Protein 5VJJ (pdb70)

Nearest PDB structures (foldseek):
  5vjj-assembly2_B  TM=9.667E-01  e=1.499E-14  Melampsora lini
  4nyr-assembly1_A  TM=7.322E-01  e=7.401E+00  Diploptera punctata
  8pxc-assembly1_A  TM=2.723E-01  e=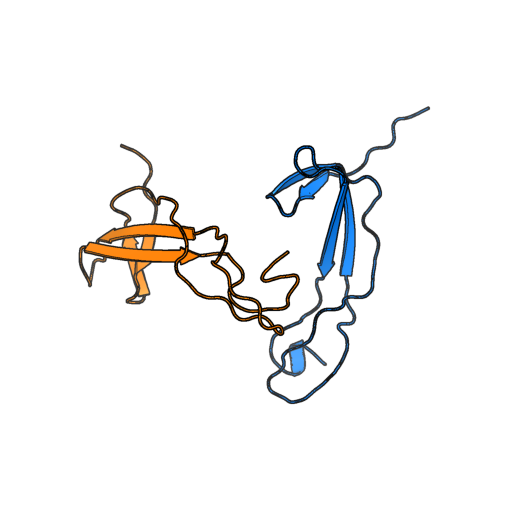1.948E+00  Streptococcus oralis
  5jpn-assembly1_B  TM=2.825E-01  e=3.909E+00  Homo sapiens
  5vjj-assembly2_B  TM=1.014E+00  e=2.092E-15  Melampsora lini

Solvent-accessible surface area: 11607 Å² total; per-residue (Å²): 193,126,155,151,155,72,39,102,27,96,3,99,40,169,118,109,0,62,13,75,79,88,53,71,57,47,223,16,227,40,113,24,88,19,112,66,137,96,156,25,124,8,131,15,102,6,72,40,41,69,5,140,2,106,91,46,20,105,87,40,42,75,43,40,99,21,68,51,134,32,72,41,132,100,12,42,139,212,137,147,74,35,105,27,104,3,103,39,181,151,124,0,66,11,72,80,72,56,85,60,42,226,11,238,36,107,17,86,23,107,61,139,98,164,22,124,9,112,10,88,8,79,51,35,67,1,150,2,99,106,46,19,95,95,44,35,71,46,37,97,19,60,60,128,29,71,41,131,99,5,52,130

Radius of gyration: 20.46 Å; Cα contacts (8 Å, |Δi|>4): 303; chains: 2; bounding box: 51×44×58 Å

Structure (mmCIF, N/CA/C/O backbone):
data_5VJJ
#
_entry.id   5VJJ
#
_cell.length_a   88.937
_cell.length_b   88.937
_cell.length_c   45.782
_cell.angle_alpha   90.00
_cell.angle_beta   90.00
_cell.angle_gamma   90.00
#
_symmetry.space_group_name_H-M   'P 43 21 2'
#
loop_
_entity.id
_entity.type
_entity.pdbx_description
1 polymer 'Avirulence protein AvrP123'
2 non-polymer 'ZINC ION'
#
loop_
_atom_site.group_PDB
_atom_site.id
_atom_site.type_symbol
_atom_site.label_atom_id
_atom_site.label_alt_id
_atom_site.label_comp_id
_atom_site.label_asym_id
_atom_site.label_entity_id
_atom_site.label_seq_id
_atom_site.pdbx_PDB_ins_code
_atom_site.Cartn_x
_atom_site.Cartn_y
_atom_site.Cartn_z
_atom_site.occupancy
_atom_site.B_iso_or_equiv
_atom_site.auth_seq_id
_atom_site.auth_comp_id
_atom_site.auth_asym_id
_atom_site.auth_atom_id
_atom_site.pdbx_PDB_model_num
ATOM 1 N N . ASN A 1 6 ? -23.394 30.805 -8.039 1.00 39.34 26 ASN A N 1
ATOM 2 C CA . ASN A 1 6 ? -22.709 29.614 -7.550 1.00 40.55 26 ASN A CA 1
ATOM 3 C C . ASN A 1 6 ? -22.718 29.555 -6.026 1.00 29.02 26 ASN A C 1
ATOM 4 O O . ASN A 1 6 ? -22.695 30.591 -5.363 1.00 41.89 26 ASN A O 1
ATOM 14 N N . PRO A 1 7 ? -22.731 28.349 -5.467 1.00 35.88 27 PRO A N 1
ATOM 15 C CA . PRO A 1 7 ? -22.641 28.216 -4.012 1.00 27.39 27 PRO A CA 1
ATOM 16 C C . PRO A 1 7 ? -21.221 28.452 -3.529 1.00 41.59 27 PRO A C 1
ATOM 17 O O . PRO A 1 7 ? -20.246 28.171 -4.230 1.00 32.81 27 PRO A O 1
ATOM 28 N N . ASN A 1 8 ? -21.112 28.991 -2.317 1.00 27.69 28 ASN A N 1
ATOM 29 C CA . ASN A 1 8 ? -19.798 29.200 -1.725 1.00 27.84 28 ASN A CA 1
ATOM 30 C C . ASN A 1 8 ? -19.125 27.860 -1.445 1.00 26.50 28 ASN A C 1
ATOM 31 O O . ASN A 1 8 ? -19.785 26.849 -1.197 1.00 25.45 28 ASN A O 1
ATOM 42 N N . GLN A 1 9 ? -17.796 27.858 -1.493 1.00 26.68 29 GLN A N 1
ATOM 43 C CA . GLN A 1 9 ? -16.992 26.678 -1.177 1.00 25.60 29 GLN A CA 1
ATOM 44 C C . GLN A 1 9 ? -16.251 26.936 0.129 1.00 32.38 29 GLN A C 1
ATOM 45 O O . GLN A 1 9 ? -15.308 27.732 0.165 1.00 26.59 29 GLN A O 1
ATOM 59 N N . GLU A 1 10 ? -16.672 26.265 1.197 1.00 25.15 30 GLU A N 1
ATOM 60 C CA . GLU A 1 10 ? -16.023 26.444 2.488 1.00 30.42 30 GLU A CA 1
ATOM 61 C C . GLU A 1 10 ? -14.651 25.783 2.504 1.00 28.79 30 GLU A C 1
ATOM 62 O O . GLU A 1 10 ? -14.478 24.651 2.041 1.00 27.66 30 GLU A O 1
ATOM 74 N N . LEU A 1 11 ? -13.673 26.500 3.049 1.00 37.59 31 LEU A N 1
ATOM 75 C CA . LEU A 1 11 ? -12.348 25.958 3.311 1.00 33.35 31 LEU A CA 1
ATOM 76 C C . LEU A 1 11 ? -12.059 26.060 4.799 1.00 24.44 31 LEU A C 1
ATOM 77 O O . LEU A 1 11 ? -12.446 27.032 5.456 1.00 52.48 31 LEU A O 1
ATOM 93 N N . GLY A 1 12 ? -11.397 25.039 5.327 1.00 23.55 32 GLY A N 1
ATOM 94 C CA . GLY A 1 12 ? -11.065 24.997 6.729 1.00 23.11 32 GLY A CA 1
ATOM 95 C C . GLY A 1 12 ? -10.067 26.074 7.104 1.00 24.45 32 GLY A C 1
ATOM 96 O O . GLY A 1 12 ? -9.569 26.840 6.280 1.00 25.71 32 GLY A O 1
ATOM 100 N N . VAL A 1 13 ? -9.788 26.136 8.399 1.00 30.94 33 VAL A N 1
ATOM 101 C CA . VAL A 1 13 ? -8.792 27.043 8.940 1.00 29.75 33 VAL A CA 1
ATOM 102 C C . VAL A 1 13 ? -7.765 26.208 9.690 1.00 30.51 33 VAL A C 1
ATOM 103 O O . VAL A 1 13 ? -8.008 25.055 10.051 1.00 32.09 33 VAL A O 1
ATOM 116 N N . VAL A 1 14 ? -6.595 26.803 9.915 1.00 29.60 34 VAL A N 1
ATOM 117 C CA . VAL A 1 14 ? -5.490 26.104 10.556 1.00 30.36 34 VAL A CA 1
ATOM 118 C C . VAL A 1 14 ? -4.676 27.118 11.343 1.00 29.92 34 VAL A C 1
ATOM 119 O O . VAL A 1 14 ? -4.690 28.318 11.057 1.00 31.74 34 VAL A O 1
ATOM 132 N N . GLN A 1 15 ? -3.967 26.628 12.352 1.00 31.22 35 GLN A N 1
ATOM 133 C CA . GLN A 1 15 ? -3.028 27.459 13.093 1.00 31.23 35 GLN A CA 1
ATOM 134 C C . GLN A 1 15 ? -1.703 27.514 12.339 1.00 30.23 35 GLN A C 1
ATOM 135 O O . GLN A 1 15 ? -1.092 26.475 12.068 1.00 30.72 35 GLN A O 1
ATOM 149 N N . CYS A 1 16 ? -1.275 28.721 11.982 1.00 37.78 36 CYS A N 1
ATOM 150 C CA . CYS A 1 16 ? 0.017 28.902 11.342 1.00 34.19 36 CYS A CA 1
ATOM 151 C C . CYS A 1 16 ? 1.137 28.650 12.350 1.00 39.38 36 CYS A C 1
ATOM 152 O O . CYS A 1 16 ? 0.920 28.612 13.564 1.00 39.39 36 CYS A O 1
ATOM 159 N N . LEU A 1 17 ? 2.353 28.464 11.831 1.00 31.34 37 LEU A N 1
ATOM 160 C CA . LEU A 1 17 ? 3.493 28.247 12.715 1.00 30.77 37 LEU A CA 1
ATOM 161 C C . LEU A 1 17 ? 3.725 29.436 13.636 1.00 31.49 37 LEU A C 1
ATOM 162 O O . LEU A 1 17 ? 4.290 29.274 14.724 1.00 48.75 37 LEU A O 1
ATOM 178 N N . CYS A 1 18 ? 3.309 30.633 13.225 1.00 30.25 38 CYS A N 1
ATOM 179 C CA . CYS A 1 18 ? 3.350 31.791 14.111 1.00 33.44 38 CYS A CA 1
ATOM 180 C C . CYS A 1 18 ? 2.223 31.778 15.137 1.00 42.72 38 CYS A C 1
ATOM 181 O O . CYS A 1 18 ? 2.158 32.689 15.968 1.00 36.86 38 CYS A O 1
ATOM 188 N N . ARG A 1 19 ? 1.343 30.776 15.083 1.00 36.38 39 ARG A N 1
ATOM 189 C CA . ARG A 1 19 ? 0.253 30.477 16.004 1.00 36.04 39 ARG A CA 1
ATOM 190 C C . ARG A 1 19 ? -1.030 31.244 15.666 1.00 44.14 39 ARG A C 1
ATOM 191 O O . ARG A 1 19 ? -2.061 30.982 16.286 1.00 38.29 39 ARG A O 1
ATOM 212 N N . ARG A 1 20 ? -1.016 32.162 14.703 1.00 33.09 40 ARG A N 1
ATOM 213 C CA . ARG A 1 20 ? -2.253 32.801 14.273 1.00 40.65 40 ARG A CA 1
ATOM 214 C C . ARG A 1 20 ? -3.118 31.811 13.496 1.00 57.59 40 ARG A C 1
ATOM 215 O O . ARG A 1 20 ? -2.635 30.808 12.962 1.00 49.06 40 ARG A O 1
ATOM 236 N N . ILE A 1 21 ? -4.413 32.107 13.434 1.00 36.30 41 ILE A N 1
ATOM 237 C CA . ILE A 1 21 ? -5.345 31.282 12.672 1.00 26.78 41 ILE A CA 1
ATOM 238 C C . ILE A 1 21 ? -5.324 31.736 11.218 1.00 20.46 41 ILE A C 1
ATOM 239 O O . ILE A 1 21 ? -5.468 32.928 10.920 1.00 22.31 41 ILE A O 1
ATOM 255 N N . ALA A 1 22 ? -5.125 30.787 10.311 1.00 40.45 42 ALA A N 1
ATOM 256 C CA . ALA A 1 22 ? -5.002 31.080 8.894 1.00 35.39 42 ALA A CA 1
ATOM 257 C C . ALA A 1 22 ? -6.011 30.266 8.098 1.00 20.55 42 ALA A C 1
ATOM 258 O O . ALA A 1 22 ? -6.363 29.147 8.489 1.00 25.40 42 ALA A O 1
ATOM 265 N N . PRO A 1 23 ? -6.493 30.805 6.977 1.00 16.27 43 PRO A N 1
ATOM 266 C CA . PRO A 1 23 ? -7.400 30.039 6.116 1.00 15.74 43 PRO A CA 1
ATOM 267 C C . PRO A 1 23 ? -6.624 29.111 5.193 1.00 35.54 43 PRO A C 1
ATOM 268 O O . PRO A 1 23 ? -5.707 29.540 4.486 1.00 15.61 43 PRO A O 1
ATOM 279 N N . LEU A 1 24 ? -6.993 27.835 5.205 1.00 55.41 44 LEU A N 1
ATOM 280 C CA . LEU A 1 24 ? -6.484 26.911 4.203 1.00 32.29 44 LEU A CA 1
ATOM 281 C C . LEU A 1 24 ? -6.933 27.364 2.824 1.00 30.78 44 LEU A C 1
ATOM 282 O O . LEU A 1 24 ? -8.059 27.835 2.649 1.00 29.57 44 LEU A O 1
ATOM 298 N N . THR A 1 25 ? -6.042 27.229 1.840 1.00 32.32 45 THR A N 1
ATOM 299 C CA . THR A 1 25 ? -6.393 27.517 0.457 1.00 27.70 45 THR A CA 1
ATOM 300 C C . THR A 1 25 ? -6.753 26.267 -0.335 1.00 22.63 45 THR A C 1
ATOM 301 O O . THR A 1 25 ? -7.368 26.386 -1.403 1.00 20.31 45 THR A O 1
ATOM 312 N N . GLN A 1 26 ? -6.388 25.089 0.161 1.00 16.43 46 GLN A N 1
ATOM 313 C CA . GLN A 1 26 ? -6.916 23.823 -0.327 1.00 22.69 46 GLN A CA 1
ATOM 314 C C . GLN A 1 26 ? -6.986 22.866 0.852 1.00 21.16 46 GLN A C 1
ATOM 315 O O . GLN A 1 26 ? -6.345 23.102 1.882 1.00 24.16 46 GLN A O 1
ATOM 329 N N . PRO A 1 27 ? -7.770 21.796 0.751 1.00 24.45 47 PRO A N 1
ATOM 330 C CA . PRO A 1 27 ? -7.837 20.829 1.852 1.00 26.91 47 PRO A CA 1
ATOM 331 C C . PRO A 1 27 ? -6.470 20.222 2.114 1.00 44.14 47 PRO A C 1
ATOM 332 O O . PRO A 1 27 ? -5.609 20.212 1.223 1.00 25.69 47 PRO A O 1
ATOM 343 N N . PRO A 1 28 ? -6.222 19.713 3.318 1.00 40.94 48 PRO A N 1
ATOM 344 C CA . PRO A 1 28 ? -4.954 19.016 3.561 1.00 29.90 48 PRO A CA 1
ATOM 345 C C . PRO A 1 28 ? -4.816 17.809 2.646 1.00 18.98 48 PRO A C 1
ATOM 346 O O . PRO A 1 28 ? -5.787 17.102 2.374 1.00 27.01 48 PRO A O 1
ATOM 357 N N . PHE A 1 29 ? -3.596 17.579 2.165 1.00 25.83 49 PHE A N 1
ATOM 358 C CA . PHE A 1 29 ? -3.308 16.457 1.285 1.00 17.74 49 PHE A CA 1
ATOM 359 C C . PHE A 1 29 ? -2.108 15.669 1.795 1.00 17.87 49 PHE A C 1
ATOM 360 O O . PHE A 1 29 ? -1.160 16.231 2.350 1.00 27.84 49 PHE A O 1
ATOM 377 N N . GLY A 1 30 ? -2.161 14.356 1.589 1.00 27.05 50 GLY A N 1
ATOM 378 C CA . GLY A 1 30 ? -1.102 13.490 2.070 1.00 32.48 50 GLY A CA 1
ATOM 379 C C . GLY A 1 30 ? 0.212 13.724 1.348 1.00 32.39 50 GLY A C 1
ATOM 380 O O . GLY A 1 30 ? 0.254 14.119 0.185 1.00 25.06 50 GLY A O 1
ATOM 384 N N . VAL A 1 31 ? 1.310 13.465 2.057 1.00 36.07 51 VAL A N 1
ATOM 385 C CA . VAL A 1 31 ? 2.654 13.686 1.538 1.00 19.97 51 VAL A CA 1
ATOM 386 C C . VAL A 1 31 ? 3.608 12.698 2.195 1.00 22.98 51 VAL A C 1
ATOM 387 O O . VAL A 1 31 ? 3.278 12.041 3.184 1.00 23.73 51 VAL A O 1
ATOM 400 N N . ARG A 1 32 ? 4.813 12.602 1.634 1.00 35.24 52 ARG A N 1
ATOM 401 C CA . ARG A 1 32 ? 5.879 11.832 2.253 1.00 19.32 52 ARG A CA 1
ATOM 402 C C . ARG A 1 32 ? 6.364 12.549 3.503 1.00 19.06 52 ARG A C 1
ATOM 403 O O . ARG A 1 32 ? 6.597 13.762 3.483 1.00 26.28 52 ARG A O 1
ATOM 424 N N . CYS A 1 33 ? 6.529 11.798 4.589 1.00 31.65 53 CYS A N 1
ATOM 425 C CA . CYS A 1 33 ? 7.135 12.324 5.803 1.00 27.22 53 CYS A CA 1
ATOM 426 C C . CYS A 1 33 ? 8.649 12.197 5.693 1.00 32.94 53 CYS A C 1
ATOM 427 O O . CYS A 1 33 ? 9.170 11.105 5.441 1.00 30.75 53 CYS A O 1
ATOM 434 N N . ARG A 1 34 ? 9.350 13.313 5.878 1.00 19.66 54 ARG A N 1
ATOM 435 C CA . ARG A 1 34 ? 10.799 13.366 5.728 1.00 19.43 54 ARG A CA 1
ATOM 436 C C . ARG A 1 34 ? 11.546 13.290 7.056 1.00 29.19 54 ARG A C 1
ATOM 437 O O . ARG A 1 34 ? 12.776 13.390 7.063 1.00 35.26 54 ARG A O 1
ATOM 458 N N . ALA A 1 35 ? 10.844 13.108 8.172 1.00 27.70 55 ALA A N 1
ATOM 459 C CA . ALA A 1 35 ? 11.512 13.040 9.464 1.00 33.39 55 ALA A CA 1
ATOM 460 C C . ALA A 1 35 ? 12.445 11.835 9.526 1.00 34.98 55 ALA A C 1
ATOM 461 O O . ALA A 1 35 ? 12.226 10.815 8.865 1.00 23.01 55 ALA A O 1
ATOM 468 N N . THR A 1 36 ? 13.505 11.967 10.322 1.00 23.17 56 THR A N 1
ATOM 469 C CA . THR A 1 36 ? 14.394 10.854 10.626 1.00 47.92 56 THR A CA 1
ATOM 470 C C . THR A 1 36 ? 13.949 10.171 11.912 1.00 26.21 56 THR A C 1
ATOM 471 O O . THR A 1 36 ? 13.418 10.808 12.825 1.00 27.76 56 THR A O 1
ATOM 482 N N . LEU A 1 37 ? 14.180 8.866 11.981 1.00 28.98 57 LEU A N 1
ATOM 483 C CA . LEU A 1 37 ? 13.720 8.053 13.097 1.00 45.23 57 LEU A CA 1
ATOM 484 C C . LEU A 1 37 ? 14.829 7.866 14.125 1.00 47.57 57 LEU A C 1
ATOM 485 O O . LEU A 1 37 ? 16.016 7.821 13.790 1.00 38.33 57 LEU A O 1
ATOM 501 N N . ASN A 1 38 ? 14.424 7.754 15.389 1.00 58.27 58 ASN A N 1
ATOM 502 C CA . ASN A 1 38 ? 15.349 7.511 16.493 1.00 69.22 58 ASN A CA 1
ATOM 503 C C . ASN A 1 38 ? 14.796 6.367 17.337 1.00 52.67 58 ASN A C 1
ATOM 504 O O . ASN A 1 38 ? 13.895 6.566 18.157 1.00 56.39 58 ASN A O 1
ATOM 514 N N . CYS A 1 39 ? 15.329 5.177 17.120 1.00 32.67 59 CYS A N 1
ATOM 515 C CA . CYS A 1 39 ? 15.080 4.011 17.941 1.00 33.63 59 CYS A CA 1
ATOM 516 C C . CYS A 1 39 ? 16.372 3.610 18.643 1.00 50.70 59 CYS A C 1
ATOM 517 O O . CYS A 1 39 ? 17.465 3.996 18.216 1.00 47.81 59 CYS A O 1
ATOM 523 N N . PRO A 1 40 ? 16.293 2.842 19.734 1.00 67.26 60 PRO A N 1
ATOM 524 C CA . PRO A 1 40 ? 17.517 2.534 20.495 1.00 61.09 60 PRO A CA 1
ATOM 525 C C . PRO A 1 40 ? 18.551 1.737 19.714 1.00 49.72 60 PRO A C 1
ATOM 526 O O . PRO A 1 40 ? 19.662 1.553 20.226 1.00 48.51 60 PRO A O 1
ATOM 537 N N . CYS A 1 41 ? 18.234 1.267 18.507 1.00 50.13 61 CYS A N 1
ATOM 538 C CA . CYS A 1 41 ? 19.177 0.532 17.678 1.00 47.62 61 CYS A CA 1
ATOM 539 C C . CYS A 1 41 ? 19.580 1.379 16.471 1.00 48.52 61 CYS A C 1
ATOM 540 O O . CYS A 1 41 ? 19.267 2.573 16.385 1.00 44.90 61 CYS A O 1
ATOM 547 N N . ASP A 1 42 ? 20.275 0.745 15.525 1.00 46.91 62 ASP A N 1
ATOM 548 C CA . ASP A 1 42 ? 20.831 1.419 14.360 1.00 55.97 62 ASP A CA 1
ATOM 549 C C . ASP A 1 42 ? 19.925 1.331 13.136 1.00 60.89 62 ASP A C 1
ATOM 550 O O . ASP A 1 42 ? 20.396 1.529 12.011 1.00 55.59 62 ASP A O 1
ATOM 559 N N . TYR A 1 43 ? 18.639 1.048 13.325 1.00 54.20 63 TYR A N 1
ATOM 560 C CA . TYR A 1 43 ? 17.739 0.921 12.187 1.00 36.52 63 TYR A CA 1
ATOM 561 C C . TYR A 1 43 ? 17.654 2.235 11.414 1.00 29.95 63 TYR A C 1
ATOM 562 O O . TYR A 1 43 ? 17.631 3.322 11.996 1.00 42.90 63 TYR A O 1
ATOM 580 N N . ILE A 1 44 ? 17.615 2.123 10.091 1.00 27.05 64 ILE A N 1
ATOM 581 C CA . ILE A 1 44 ? 17.432 3.256 9.194 1.00 26.32 64 ILE A CA 1
ATOM 582 C C . ILE A 1 44 ? 16.174 2.997 8.379 1.00 25.73 64 ILE A C 1
ATOM 583 O O . ILE A 1 44 ? 15.950 1.875 7.914 1.00 30.01 64 ILE A O 1
ATOM 599 N N . GLY A 1 45 ? 15.355 4.025 8.203 1.00 26.65 65 GLY A N 1
ATOM 600 C CA . GLY A 1 45 ? 14.132 3.862 7.437 1.00 25.65 65 GLY A CA 1
ATOM 601 C C . GLY A 1 45 ? 13.325 5.142 7.409 1.00 24.80 65 GLY A C 1
ATOM 602 O O . GLY A 1 45 ? 13.534 6.057 8.212 1.00 42.88 65 GLY A O 1
ATOM 606 N N . ASP A 1 46 ? 12.392 5.184 6.463 1.00 30.65 66 ASP A N 1
ATOM 607 C CA . ASP A 1 46 ? 11.482 6.307 6.311 1.00 25.92 66 ASP A CA 1
ATOM 608 C C . ASP A 1 46 ? 10.236 6.107 7.163 1.00 25.85 66 ASP A C 1
ATOM 609 O O . ASP A 1 46 ? 9.764 4.983 7.355 1.00 26.28 66 ASP A O 1
ATOM 618 N N . CYS A 1 47 ? 9.696 7.211 7.655 1.00 51.22 67 CYS A N 1
ATOM 619 C CA . CYS A 1 47 ? 8.412 7.165 8.334 1.00 39.11 67 CYS A CA 1
ATOM 620 C C . CYS A 1 47 ? 7.315 6.859 7.321 1.00 31.64 67 CYS A C 1
ATOM 621 O O . CYS A 1 47 ? 7.203 7.567 6.314 1.00 28.14 67 CYS A O 1
ATOM 628 N N . PRO A 1 48 ? 6.492 5.825 7.539 1.00 29.03 68 PRO A N 1
ATOM 629 C CA . PRO A 1 48 ? 5.392 5.545 6.601 1.00 38.58 68 PRO A CA 1
ATOM 630 C C . PRO A 1 48 ? 4.223 6.511 6.696 1.00 42.85 68 PRO A C 1
ATOM 631 O O . PRO A 1 48 ? 3.253 6.344 5.947 1.00 30.65 68 PRO A O 1
ATOM 642 N N . GLY A 1 49 ? 4.268 7.499 7.584 1.00 34.89 69 GLY A N 1
ATOM 643 C CA . GLY A 1 49 ? 3.142 8.396 7.774 1.00 35.64 69 GLY A CA 1
ATOM 644 C C . GLY A 1 49 ? 2.180 7.871 8.823 1.00 41.41 69 GLY A C 1
ATOM 645 O O . GLY A 1 49 ? 2.549 7.012 9.626 1.00 36.54 69 GLY A O 1
ATOM 649 N N . PRO A 1 50 ? 0.933 8.365 8.818 1.00 33.28 70 PRO A N 1
ATOM 650 C CA . PRO A 1 50 ? 0.369 9.324 7.858 1.00 28.42 70 PRO A CA 1
ATOM 651 C C . PRO A 1 50 ? 0.839 10.765 8.070 1.00 42.42 70 PRO A C 1
ATOM 652 O O . PRO A 1 50 ? 0.882 11.252 9.206 1.00 27.66 70 PRO A O 1
ATOM 663 N N . ALA A 1 51 ? 1.176 11.441 6.973 1.00 31.08 71 ALA A N 1
ATOM 664 C CA . ALA A 1 51 ? 1.591 12.834 7.008 1.00 24.72 71 ALA A CA 1
ATOM 665 C C . ALA A 1 51 ? 0.751 13.634 6.025 1.00 41.68 71 ALA A C 1
ATOM 666 O O . ALA A 1 51 ? 0.350 13.128 4.973 1.00 36.00 71 ALA A O 1
ATOM 673 N N . GLU A 1 52 ? 0.485 14.891 6.380 1.00 29.80 72 GLU A N 1
ATOM 674 C CA . GLU A 1 52 ? -0.329 15.785 5.569 1.00 36.90 72 GLU A CA 1
ATOM 675 C C . GLU A 1 52 ? 0.343 17.144 5.479 1.00 41.90 72 GLU A C 1
ATOM 676 O O . GLU A 1 52 ? 1.035 17.575 6.406 1.00 31.61 72 GLU A O 1
ATOM 688 N N . GLN A 1 53 ? 0.115 17.822 4.360 1.00 22.46 73 GLN A N 1
ATOM 689 C CA . GLN A 1 53 ? 0.633 19.160 4.133 1.00 31.07 73 GLN A CA 1
ATOM 690 C C . GLN A 1 53 ? -0.516 20.158 4.130 1.00 32.27 73 GLN A C 1
ATOM 691 O O . GLN A 1 53 ? -1.602 19.874 3.606 1.00 22.14 73 GLN A O 1
ATOM 705 N N . TYR A 1 54 ? -0.273 21.320 4.732 1.0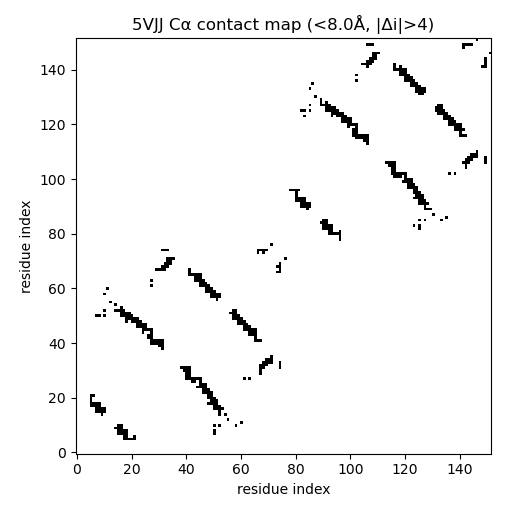0 23.60 74 TYR A N 1
ATOM 706 C CA . TYR A 1 54 ? -1.272 22.368 4.862 1.00 29.15 74 TYR A CA 1
ATOM 707 C C . TYR A 1 54 ? -0.824 23.582 4.065 1.00 36.84 74 TYR A C 1
ATOM 708 O O . TYR A 1 54 ? 0.307 24.049 4.222 1.00 38.16 74 TYR A O 1
ATOM 726 N N . MET A 1 55 ? -1.707 24.066 3.197 1.00 33.22 75 MET A N 1
ATOM 727 C CA . MET A 1 55 ? -1.495 25.282 2.425 1.00 20.70 75 MET A CA 1
ATOM 728 C C . MET A 1 55 ? -2.468 26.331 2.941 1.00 21.09 75 MET A C 1
ATOM 729 O O . MET A 1 55 ? -3.681 26.096 2.964 1.00 35.97 75 MET A O 1
ATOM 743 N N . TYR A 1 56 ? -1.943 27.478 3.360 1.00 20.75 76 TYR A N 1
ATOM 744 C CA . TYR A 1 56 ? -2.790 28.532 3.890 1.00 23.47 76 TYR A CA 1
ATOM 745 C C . TYR A 1 56 ? -2.166 29.888 3.590 1.00 34.74 76 TYR A C 1
ATOM 746 O O . TYR A 1 56 ? -1.038 29.990 3.103 1.00 27.60 76 TYR A O 1
ATOM 764 N N . ARG A 1 57 ? -2.932 30.936 3.881 1.00 21.38 77 ARG A N 1
ATOM 765 C CA . ARG A 1 57 ? -2.546 32.323 3.636 1.00 22.79 77 ARG A CA 1
ATOM 766 C C . ARG A 1 57 ? -2.678 33.057 4.966 1.00 21.87 77 ARG A C 1
ATOM 767 O O . ARG A 1 57 ? -3.756 33.543 5.304 1.00 22.29 77 ARG A O 1
ATOM 788 N N . CYS A 1 58 ? -1.585 33.135 5.719 1.00 30.43 78 CYS A N 1
ATOM 789 C CA . CYS A 1 58 ? -1.641 33.734 7.050 1.00 25.13 78 CYS A CA 1
ATOM 790 C C . CYS A 1 58 ? -1.792 35.248 6.946 1.00 24.06 78 CYS A C 1
ATOM 791 O O . CYS A 1 58 ? -1.065 35.886 6.174 1.00 23.60 78 CYS A O 1
ATOM 798 N N . PRO A 1 59 ? -2.696 35.865 7.716 1.00 23.72 79 PRO A N 1
ATOM 799 C CA . PRO A 1 59 ? -2.809 37.334 7.664 1.00 23.69 79 PRO A CA 1
ATOM 800 C C . PRO A 1 59 ? -1.520 38.040 8.027 1.00 23.84 79 PRO A C 1
ATOM 801 O O . PRO A 1 59 ? -1.296 39.174 7.587 1.00 35.87 79 PRO A O 1
ATOM 812 N N . ASN A 1 60 ? -0.668 37.402 8.825 1.00 24.50 80 ASN A N 1
ATOM 813 C CA . ASN A 1 60 ? 0.630 37.963 9.183 1.00 30.50 80 ASN A CA 1
ATOM 814 C C . ASN A 1 60 ? 1.712 37.534 8.194 1.00 34.98 80 ASN A C 1
ATOM 815 O O . ASN A 1 60 ? 2.368 38.377 7.577 1.00 53.22 80 ASN A O 1
ATOM 826 N N . CYS A 1 61 ? 1.892 36.226 8.026 1.00 53.30 81 CYS A N 1
ATOM 827 C CA . CYS A 1 61 ? 2.997 35.681 7.251 1.00 43.69 81 CYS A CA 1
ATOM 828 C C . CYS A 1 61 ? 2.720 35.597 5.757 1.00 37.78 81 CYS A C 1
ATOM 829 O O . CYS A 1 61 ? 3.653 35.341 4.989 1.00 39.71 81 CYS A O 1
ATOM 836 N N . GLY A 1 62 ? 1.480 35.797 5.320 1.00 33.08 82 GLY A N 1
ATOM 837 C CA . GLY A 1 62 ? 1.137 35.573 3.938 1.00 21.81 82 GLY A CA 1
ATOM 838 C C . GLY A 1 62 ? 1.222 34.102 3.583 1.00 27.93 82 GLY A C 1
ATOM 839 O O . GLY A 1 62 ? 1.223 33.232 4.460 1.00 24.29 82 GLY A O 1
ATOM 843 N N . PRO A 1 63 ? 1.302 33.793 2.285 1.00 19.08 83 PRO A N 1
ATOM 844 C CA . PRO A 1 63 ? 1.336 32.384 1.855 1.00 21.92 83 PRO A CA 1
ATOM 845 C C . PRO A 1 63 ? 2.358 31.546 2.609 1.00 19.31 83 PRO A C 1
ATOM 846 O O . PRO A 1 63 ? 3.545 31.883 2.615 1.00 22.76 83 PRO A O 1
ATOM 857 N N . ARG A 1 64 ? 1.920 30.456 3.239 1.00 19.73 84 ARG A N 1
ATOM 858 C CA . ARG A 1 64 ? 2.826 29.616 4.014 1.00 30.87 84 ARG A CA 1
ATOM 859 C C . ARG A 1 64 ? 2.287 28.193 4.051 1.00 20.56 84 ARG A C 1
ATOM 860 O O . ARG A 1 64 ? 1.118 27.943 3.749 1.00 54.55 84 ARG A O 1
ATOM 881 N N . SER A 1 65 ? 3.160 27.259 4.426 1.00 31.36 85 SER A N 1
ATOM 882 C CA . SER A 1 65 ? 2.826 25.843 4.428 1.00 30.82 85 SER A CA 1
ATOM 883 C C . SER A 1 65 ? 3.686 25.119 5.457 1.00 24.28 85 SER A C 1
ATOM 884 O O . SER A 1 65 ? 4.783 25.570 5.793 1.00 24.55 85 SER A O 1
ATOM 892 N N . HIS A 1 66 ? 3.172 23.993 5.957 1.00 21.89 86 HIS A N 1
ATOM 893 C CA . HIS A 1 66 ? 3.939 23.104 6.822 1.00 22.50 86 HIS A CA 1
ATOM 894 C C . HIS A 1 66 ? 3.279 21.732 6.809 1.00 22.71 86 HIS A C 1
ATOM 895 O O . HIS A 1 66 ? 2.105 21.590 6.455 1.00 22.67 86 HIS A O 1
ATOM 910 N N . VAL A 1 67 ? 4.048 20.724 7.221 1.00 23.00 87 VAL A N 1
ATOM 911 C CA . VAL A 1 67 ? 3.620 19.329 7.174 1.00 23.20 87 VAL A CA 1
ATOM 912 C C . VAL A 1 67 ? 3.466 18.808 8.596 1.00 24.37 87 VAL A C 1
ATOM 913 O O . VAL A 1 67 ? 4.228 19.183 9.495 1.00 31.16 87 VAL A O 1
ATOM 926 N N . ALA A 1 68 ? 2.469 17.950 8.794 1.00 30.19 88 ALA A N 1
ATOM 927 C CA . ALA A 1 68 ? 2.217 17.302 10.071 1.00 26.08 88 ALA A CA 1
ATOM 928 C C . ALA A 1 68 ? 2.094 15.803 9.846 1.00 29.44 88 ALA A C 1
ATOM 929 O O . ALA A 1 68 ? 1.596 15.356 8.808 1.00 25.51 88 ALA A O 1
ATOM 936 N N . CYS A 1 69 ? 2.553 15.028 10.829 1.00 37.49 89 CYS A N 1
ATOM 937 C CA . CYS A 1 69 ? 2.626 13.581 10.698 1.00 27.54 89 CYS A CA 1
ATOM 938 C C . CYS A 1 69 ? 2.222 12.923 12.005 1.00 41.63 89 CYS A C 1
ATOM 939 O O . CYS A 1 69 ? 2.621 13.371 13.082 1.00 29.34 89 CYS A O 1
ATOM 946 N N . SER A 1 70 ? 1.445 11.845 11.899 1.00 47.25 90 SER A N 1
ATOM 947 C CA . SER A 1 70 ? 1.010 11.073 13.055 1.00 34.73 90 SER A CA 1
ATOM 948 C C . SER A 1 70 ? 1.834 9.810 13.271 1.00 51.14 90 SER A C 1
ATOM 949 O O . SER A 1 70 ? 1.600 9.093 14.250 1.00 37.54 90 SER A O 1
ATOM 957 N N . GLY A 1 71 ? 2.781 9.514 12.387 1.00 52.24 91 GLY A N 1
ATOM 958 C CA . GLY A 1 71 ? 3.660 8.380 12.592 1.00 43.23 91 GLY A CA 1
ATOM 959 C C . GLY A 1 71 ? 4.508 8.543 13.839 1.00 41.23 91 GLY A C 1
ATOM 960 O O . GLY A 1 71 ? 4.619 9.616 14.432 1.00 54.43 91 GLY A O 1
ATOM 964 N N . VAL A 1 72 ? 5.128 7.437 14.240 1.00 35.36 92 VAL A N 1
ATOM 965 C CA . VAL A 1 72 ? 6.007 7.420 15.404 1.00 46.99 92 VAL A CA 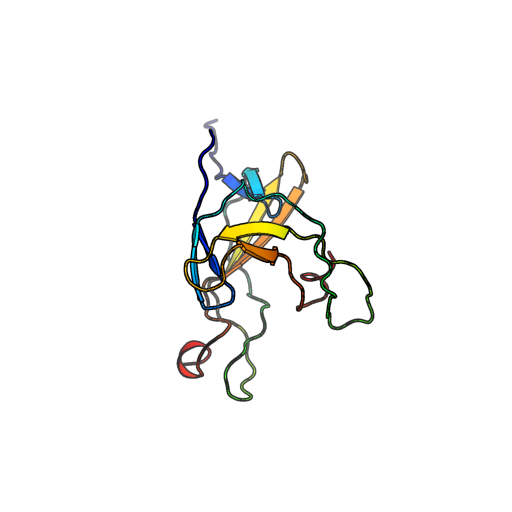1
ATOM 966 C C . VAL A 1 72 ? 7.428 7.677 14.922 1.00 43.66 92 VAL A C 1
ATOM 967 O O . VAL A 1 72 ? 7.982 6.887 14.150 1.00 57.72 92 VAL A O 1
ATOM 980 N N . HIS A 1 73 ? 8.015 8.787 15.371 1.00 40.94 93 HIS A N 1
ATOM 981 C CA . HIS A 1 73 ? 9.377 9.150 15.004 1.00 36.74 93 HIS A CA 1
ATOM 982 C C . HIS A 1 73 ? 10.405 8.788 16.066 1.00 40.35 93 HIS A C 1
ATOM 983 O O . HIS A 1 73 ? 11.555 8.496 15.721 1.00 57.91 93 HIS A O 1
ATOM 997 N N . GLN A 1 74 ? 10.023 8.799 17.342 1.00 46.49 94 GLN A N 1
ATOM 998 C CA . GLN A 1 74 ? 10.912 8.421 18.432 1.00 48.05 94 GLN A CA 1
ATOM 999 C C . GLN A 1 74 ? 10.218 7.400 19.319 1.00 49.35 94 GLN A C 1
ATOM 1000 O O . GLN A 1 74 ? 8.994 7.419 19.475 1.00 49.17 94 GLN A O 1
ATOM 1014 N N . GLY A 1 75 ? 11.009 6.513 19.899 1.00 47.76 95 GLY A N 1
ATOM 1015 C CA . GLY A 1 75 ? 10.491 5.522 20.817 1.00 56.32 95 GLY A CA 1
ATOM 1016 C C . GLY A 1 75 ? 11.276 4.229 20.708 1.00 52.95 95 GLY A C 1
ATOM 1017 O O . GLY A 1 75 ? 12.390 4.202 20.192 1.00 45.94 95 GLY A O 1
ATOM 1021 N N . THR A 1 76 ? 10.662 3.160 21.206 1.00 50.54 96 THR A N 1
ATOM 1022 C CA . THR A 1 76 ? 11.304 1.858 21.193 1.00 66.54 96 THR A CA 1
ATOM 1023 C C . THR A 1 76 ? 11.356 1.311 19.770 1.00 59.98 96 THR A C 1
ATOM 1024 O O . THR A 1 76 ? 10.752 1.851 18.839 1.00 59.41 96 THR A O 1
ATOM 1035 N N . CYS A 1 77 ? 12.098 0.214 19.611 1.00 63.89 97 CYS A N 1
ATOM 1036 C CA . CYS A 1 77 ? 12.184 -0.437 18.310 1.00 60.48 97 CYS A CA 1
ATOM 1037 C C . CYS A 1 77 ? 10.827 -0.958 17.857 1.00 51.67 97 CYS A C 1
ATOM 1038 O O . CYS A 1 77 ? 10.533 -0.962 16.656 1.00 60.55 97 CYS A O 1
ATOM 1045 N N . GLN A 1 78 ? 9.986 -1.391 18.797 1.00 61.10 98 GLN A N 1
ATOM 1046 C CA . GLN A 1 78 ? 8.662 -1.888 18.435 1.00 79.74 98 GLN A CA 1
ATOM 1047 C C . GLN A 1 78 ? 7.749 -0.759 17.968 1.00 67.43 98 GLN A C 1
ATOM 1048 O O . GLN A 1 78 ? 6.918 -0.964 17.075 1.00 55.77 98 GLN A O 1
ATOM 1062 N N . GLN A 1 79 ? 7.894 0.432 18.550 1.00 50.12 99 GLN A N 1
ATOM 1063 C CA . GLN A 1 79 ? 7.033 1.555 18.195 1.00 53.36 99 GLN A CA 1
ATOM 1064 C C . GLN A 1 79 ? 7.434 2.178 16.861 1.00 57.49 99 GLN A C 1
ATOM 1065 O O . GLN A 1 79 ? 6.570 2.482 16.031 1.00 48.68 99 GLN A O 1
ATOM 1079 N N . VAL A 1 80 ? 8.733 2.372 16.631 1.00 42.51 100 VAL A N 1
ATOM 1080 C CA . VAL A 1 80 ? 9.183 3.031 15.408 1.00 52.30 100 VAL A CA 1
ATOM 1081 C C . VAL A 1 80 ? 9.072 2.096 14.207 1.00 49.54 100 VAL A C 1
ATOM 1082 O O . VAL A 1 80 ? 8.500 2.463 13.175 1.00 35.63 100 VAL A O 1
ATOM 1095 N N . HIS A 1 81 ? 9.633 0.888 14.308 1.00 45.81 101 HIS A N 1
ATOM 1096 C CA . HIS A 1 81 ? 9.717 -0.046 13.182 1.00 44.66 101 HIS A CA 1
ATOM 1097 C C . HIS A 1 81 ? 9.212 -1.419 13.610 1.00 52.48 101 HIS A C 1
ATOM 1098 O O . HIS A 1 81 ? 10.002 -2.300 13.975 1.00 58.22 101 HIS A O 1
ATOM 1112 N N . PRO A 1 82 ? 7.890 -1.643 13.569 1.00 73.16 102 PRO A N 1
ATOM 1113 C CA . PRO A 1 82 ? 7.342 -2.962 13.905 1.00 70.56 102 PRO A CA 1
ATOM 1114 C C . PRO A 1 82 ? 7.699 -4.027 12.870 1.00 73.27 102 PRO A C 1
ATOM 1115 O O . PRO A 1 82 ? 7.667 -5.216 13.191 1.00 64.16 102 PRO A O 1
ATOM 1126 N N . ASN B 1 8 ? -5.195 41.721 42.656 1.00 69.53 28 ASN B N 1
ATOM 1127 C CA . ASN B 1 8 ? -4.280 40.590 42.563 1.00 73.43 28 ASN B CA 1
ATOM 1128 C C . ASN B 1 8 ? -4.651 39.672 41.409 1.00 65.11 28 ASN B C 1
ATOM 1129 O O . ASN B 1 8 ? -5.819 39.348 41.205 1.00 75.18 28 ASN B O 1
ATOM 1139 N N . GLN B 1 9 ? -3.639 39.241 40.670 1.00 55.91 29 GLN B N 1
ATOM 1140 C CA . GLN B 1 9 ? -3.830 38.493 39.440 1.00 58.18 29 GLN B CA 1
ATOM 1141 C C . GLN B 1 9 ? -3.731 36.995 39.697 1.00 52.21 29 GLN B C 1
ATOM 1142 O O . GLN B 1 9 ? -3.176 36.543 40.702 1.00 42.06 29 GLN B O 1
ATOM 1156 N N . GLU B 1 10 ? -4.300 36.226 38.772 1.00 60.00 30 GLU B N 1
ATOM 1157 C CA . GLU B 1 10 ? -4.120 34.783 38.785 1.00 55.61 30 GLU B CA 1
ATOM 1158 C C . GLU B 1 10 ? -2.640 34.445 38.699 1.00 58.46 30 GLU B C 1
ATOM 1159 O O . GLU B 1 10 ? -1.930 34.924 37.810 1.00 72.51 30 GLU B O 1
ATOM 1171 N N . LEU B 1 11 ? -2.178 33.619 39.633 1.00 48.78 31 LEU B N 1
ATOM 1172 C CA . LEU B 1 11 ? -0.814 33.113 39.642 1.00 32.88 31 LEU B CA 1
ATOM 1173 C C . LEU B 1 11 ? -0.867 31.594 39.569 1.00 31.27 31 LEU B C 1
ATOM 1174 O O . LEU B 1 11 ? -1.556 30.953 40.369 1.00 40.85 31 LEU B O 1
ATOM 1190 N N . GLY B 1 12 ? -0.150 31.025 38.613 1.00 40.74 32 GLY B N 1
ATOM 1191 C CA . GLY B 1 12 ? -0.204 29.599 38.378 1.00 30.48 32 GLY B CA 1
ATOM 1192 C C . GLY B 1 12 ? 0.643 28.809 39.354 1.00 40.62 32 GLY B C 1
ATOM 1193 O O . GLY B 1 12 ? 0.962 29.249 40.462 1.00 32.93 32 GLY B O 1
ATOM 1197 N N . VAL B 1 13 ? 0.995 27.602 38.922 1.00 41.01 33 VAL B N 1
ATOM 1198 C CA . VAL B 1 13 ? 1.930 26.747 39.634 1.00 26.25 33 VAL B CA 1
ATOM 1199 C C . VAL B 1 13 ? 2.930 26.220 38.619 1.00 24.52 33 VAL B C 1
ATOM 1200 O O . VAL B 1 13 ? 2.676 26.195 37.413 1.00 38.71 33 VAL B O 1
ATOM 1213 N N . VAL B 1 14 ? 4.083 25.794 39.127 1.00 41.85 34 VAL B N 1
ATOM 1214 C CA . VAL B 1 14 ? 5.174 25.327 38.285 1.00 37.25 34 VAL B CA 1
ATOM 1215 C C . VAL B 1 14 ? 5.941 24.275 39.066 1.00 22.50 34 VAL B C 1
ATOM 1216 O O . VAL B 1 14 ? 5.923 24.248 40.297 1.00 23.07 34 VAL B O 1
ATOM 1229 N N . GLN B 1 15 ? 6.617 23.394 38.342 1.00 35.93 35 GLN B N 1
ATOM 1230 C CA . GLN B 1 15 ? 7.445 22.381 38.976 1.00 30.44 35 GLN B CA 1
ATOM 1231 C C . GLN B 1 15 ? 8.813 22.980 39.273 1.00 31.44 35 GLN B C 1
ATOM 1232 O O . GLN B 1 15 ? 9.511 23.443 38.362 1.00 21.14 35 GLN B O 1
ATOM 1246 N N . CYS B 1 16 ? 9.179 22.993 40.550 1.00 22.23 36 CYS B N 1
ATOM 1247 C CA . CYS B 1 16 ? 10.496 23.444 40.954 1.00 21.60 36 CYS B CA 1
ATOM 1248 C C . CYS B 1 16 ? 11.567 22.523 40.373 1.00 32.01 36 CYS B C 1
ATOM 1249 O O . CYS B 1 16 ? 11.303 21.385 39.976 1.00 21.47 36 CYS B O 1
ATOM 1256 N N . LEU B 1 17 ? 12.793 23.040 40.306 1.00 39.34 37 LEU B N 1
ATOM 1257 C CA . LEU B 1 17 ? 13.908 22.217 39.849 1.00 20.72 37 LEU B CA 1
ATOM 1258 C C . LEU B 1 17 ? 14.092 20.985 40.726 1.00 38.31 37 LEU B C 1
ATOM 1259 O O . LEU B 1 17 ? 14.631 19.974 40.266 1.00 18.61 37 LEU B O 1
ATOM 1275 N N . CYS B 1 18 ? 13.660 21.044 41.987 1.00 23.50 38 CYS B N 1
ATOM 1276 C CA . CYS B 1 18 ? 13.746 19.879 42.857 1.00 32.57 38 CYS B CA 1
ATOM 1277 C C . CYS B 1 18 ? 12.640 18.871 42.580 1.00 33.28 38 CYS B C 1
ATOM 1278 O O . CYS B 1 18 ? 12.665 17.782 43.161 1.00 34.30 38 CYS B O 1
ATOM 1285 N N . ARG B 1 19 ? 11.692 19.220 41.704 1.00 24.38 39 ARG B N 1
ATOM 1286 C CA . ARG B 1 19 ? 10.568 18.433 41.191 1.00 38.34 39 ARG B CA 1
ATOM 1287 C C . ARG B 1 19 ? 9.294 18.653 41.997 1.00 20.23 39 ARG B C 1
ATOM 1288 O O . ARG B 1 19 ? 8.227 18.254 41.545 1.00 20.81 39 ARG B O 1
ATOM 1309 N N . ARG B 1 20 ? 9.366 19.292 43.160 1.00 36.16 40 ARG B N 1
ATOM 1310 C CA . ARG B 1 20 ? 8.156 19.692 43.863 1.00 24.68 40 ARG B CA 1
ATOM 1311 C C . ARG B 1 20 ? 7.304 20.609 42.994 1.00 23.79 40 ARG B C 1
ATOM 1312 O O . ARG B 1 20 ? 7.806 21.331 42.130 1.00 40.27 40 ARG B O 1
ATOM 1333 N N . ILE B 1 21 ? 6.000 20.579 43.231 1.00 45.06 41 ILE B N 1
ATOM 1334 C CA . ILE B 1 21 ? 5.108 21.575 42.653 1.00 27.14 41 ILE B CA 1
ATOM 1335 C C . ILE B 1 21 ? 5.162 22.821 43.526 1.00 31.26 41 ILE B C 1
ATOM 1336 O O . ILE B 1 21 ? 4.985 22.746 44.748 1.00 22.53 41 ILE B O 1
ATOM 1352 N N . ALA B 1 22 ? 5.422 23.970 42.905 1.00 21.51 42 ALA B N 1
ATOM 1353 C CA . ALA B 1 22 ? 5.670 25.192 43.648 1.00 21.37 42 ALA B CA 1
ATOM 1354 C C . ALA B 1 22 ? 4.768 26.316 43.153 1.00 25.02 42 ALA B C 1
ATOM 1355 O O . ALA B 1 22 ? 4.537 26.440 41.943 1.00 29.08 42 ALA B O 1
ATOM 1362 N N . PRO B 1 23 ? 4.247 27.150 44.058 1.00 22.15 43 PRO B N 1
ATOM 1363 C CA . PRO B 1 23 ? 3.386 28.262 43.636 1.00 22.69 43 PRO B CA 1
ATOM 1364 C C . PRO B 1 23 ? 4.199 29.451 43.144 1.00 22.42 43 PRO B C 1
ATOM 1365 O O . PRO B 1 23 ? 5.141 29.892 43.802 1.00 22.01 43 PRO B O 1
ATOM 1376 N N . LEU B 1 24 ? 3.820 29.976 41.985 1.00 22.75 44 LEU B N 1
ATOM 1377 C CA . LEU B 1 24 ? 4.375 31.239 41.524 1.00 22.74 44 LEU B CA 1
ATOM 1378 C C . LEU B 1 24 ? 4.023 32.357 42.498 1.00 25.65 44 LEU B C 1
ATOM 1379 O O . LEU B 1 24 ? 2.906 32.420 43.022 1.00 35.57 44 LEU B O 1
ATOM 1395 N N . THR B 1 25 ? 4.987 33.243 42.739 1.00 23.07 45 THR B N 1
ATOM 1396 C CA . THR B 1 25 ? 4.767 34.422 43.561 1.00 30.33 45 THR B CA 1
ATOM 1397 C C . THR B 1 25 ? 4.639 35.687 42.726 1.00 25.11 45 THR B C 1
ATOM 1398 O O . THR B 1 25 ? 4.384 36.759 43.278 1.00 24.18 45 THR B O 1
ATOM 1409 N N . GLN B 1 26 ? 4.816 35.585 41.415 1.00 24.19 46 GLN B N 1
ATOM 1410 C CA . GLN B 1 26 ? 4.526 36.673 40.492 1.00 29.75 46 GLN B CA 1
ATOM 1411 C C . GLN B 1 26 ? 4.246 36.056 39.130 1.00 40.87 46 GLN B C 1
ATOM 1412 O O . GLN B 1 26 ? 4.572 34.888 38.897 1.00 31.77 46 GLN B O 1
ATOM 1426 N N . PRO B 1 27 ? 3.610 36.797 38.228 1.00 42.58 47 PRO B N 1
ATOM 1427 C CA . PRO B 1 27 ? 3.232 36.213 36.938 1.00 37.33 47 PRO B CA 1
ATOM 1428 C C . PRO B 1 27 ? 4.456 35.898 36.097 1.00 25.66 47 PRO B C 1
ATOM 1429 O O . PRO B 1 27 ? 5.455 36.631 36.137 1.00 37.61 47 PRO B O 1
ATOM 1440 N N . PRO B 1 28 ? 4.424 34.811 35.329 1.00 40.41 48 PRO B N 1
ATOM 1441 C CA . PRO B 1 28 ? 5.531 34.536 34.408 1.00 39.10 48 PRO B CA 1
ATOM 1442 C C . PRO B 1 28 ? 5.734 35.698 33.453 1.00 31.75 48 PRO B C 1
ATOM 1443 O O . PRO B 1 28 ? 4.772 36.319 32.995 1.00 34.13 48 PRO B O 1
ATOM 1454 N N . PHE B 1 29 ? 6.997 35.991 33.152 1.00 27.61 49 PHE B N 1
ATOM 1455 C CA . PHE B 1 29 ? 7.335 37.024 32.185 1.00 26.62 49 PHE B CA 1
ATOM 1456 C C . PHE B 1 29 ? 8.271 36.455 31.129 1.00 19.88 49 PHE B C 1
ATOM 1457 O O . PHE B 1 29 ? 9.052 35.537 31.395 1.00 19.30 49 PHE B O 1
ATOM 1474 N N . GLY B 1 30 ? 8.177 37.008 29.920 1.00 49.28 50 GLY B N 1
ATOM 1475 C CA . GLY B 1 30 ? 9.022 36.557 28.831 1.00 34.78 50 GLY B CA 1
ATOM 1476 C C . GLY B 1 30 ? 10.436 37.098 28.943 1.00 28.25 50 GLY B C 1
ATOM 1477 O O . GLY B 1 30 ? 10.673 38.193 29.450 1.00 38.09 50 GLY B O 1
ATOM 1481 N N . VAL B 1 31 ? 11.391 36.305 28.449 1.00 26.12 51 VAL B N 1
ATOM 1482 C CA . VAL B 1 31 ? 12.809 36.637 28.538 1.00 22.74 51 VAL B CA 1
ATOM 1483 C C . VAL B 1 31 ? 13.524 36.121 27.295 1.00 35.94 51 VAL B C 1
ATOM 1484 O O . VAL B 1 31 ? 13.064 35.193 26.623 1.00 24.93 51 VAL B O 1
ATOM 1497 N N . ARG B 1 32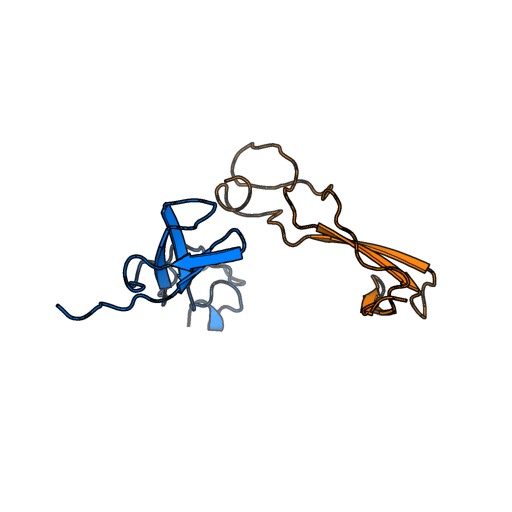 ? 14.667 36.732 26.989 1.00 47.87 52 ARG B N 1
ATOM 1498 C CA . ARG B 1 32 ? 15.559 36.176 25.980 1.00 31.27 52 ARG B CA 1
ATOM 1499 C C . ARG B 1 32 ? 16.143 34.865 26.486 1.00 27.92 52 ARG B C 1
ATOM 1500 O O . ARG B 1 32 ? 16.725 34.811 27.574 1.00 29.69 52 ARG B O 1
ATOM 1521 N N . CYS B 1 33 ? 15.984 33.807 25.701 1.00 25.97 53 CYS B N 1
ATOM 1522 C CA . CYS B 1 33 ? 16.632 32.540 26.006 1.00 25.48 53 CYS B CA 1
ATOM 1523 C C . CYS B 1 33 ? 18.135 32.656 25.768 1.00 39.05 53 CYS B C 1
ATOM 1524 O O . CYS B 1 33 ? 18.571 32.968 24.655 1.00 42.18 53 CYS B O 1
ATOM 1531 N N . ARG B 1 34 ? 18.926 32.396 26.807 1.00 32.73 54 ARG B N 1
ATOM 1532 C CA . ARG B 1 34 ? 20.378 32.472 26.708 1.00 38.73 54 ARG B CA 1
ATOM 1533 C C . ARG B 1 34 ? 21.016 31.173 26.216 1.00 39.51 54 ARG B C 1
ATOM 1534 O O . ARG B 1 34 ? 22.244 31.112 26.093 1.00 40.29 54 ARG B O 1
ATOM 1555 N N . ALA B 1 35 ? 20.220 30.153 25.902 1.00 33.82 55 ALA B N 1
ATOM 1556 C CA . ALA B 1 35 ? 20.760 28.880 25.445 1.00 31.62 55 ALA B CA 1
ATOM 1557 C C . ALA B 1 35 ? 21.431 29.023 24.081 1.00 24.04 55 ALA B C 1
ATOM 1558 O O . ALA B 1 35 ? 21.150 29.942 23.306 1.00 52.83 55 ALA B O 1
ATOM 1565 N N . THR B 1 36 ? 22.320 28.081 23.790 1.00 35.66 56 THR B N 1
ATOM 1566 C CA . THR B 1 36 ? 23.027 28.034 22.519 1.00 53.65 56 THR B CA 1
ATOM 1567 C C . THR B 1 36 ? 22.503 26.884 21.667 1.00 32.90 56 THR B C 1
ATOM 1568 O O . THR B 1 36 ? 21.940 25.909 22.170 1.00 29.76 56 THR B O 1
ATOM 1579 N N . LEU B 1 37 ? 22.697 27.013 20.360 1.00 23.08 57 LEU B N 1
ATOM 1580 C CA . LEU B 1 37 ? 22.065 26.136 19.390 1.00 22.70 57 LEU B CA 1
ATOM 1581 C C . LEU B 1 37 ? 23.068 25.152 18.800 1.00 43.46 57 LEU B C 1
ATOM 1582 O O . LEU B 1 37 ? 24.263 25.440 18.683 1.00 26.76 57 LEU B O 1
ATOM 1598 N N . ASN B 1 38 ? 22.559 23.981 18.425 1.00 26.78 58 ASN B N 1
ATOM 1599 C CA . ASN B 1 38 ? 23.327 22.985 17.686 1.00 35.73 58 ASN B CA 1
ATOM 1600 C C . ASN B 1 38 ? 22.502 22.580 16.471 1.00 43.98 58 ASN B C 1
ATOM 1601 O O . ASN B 1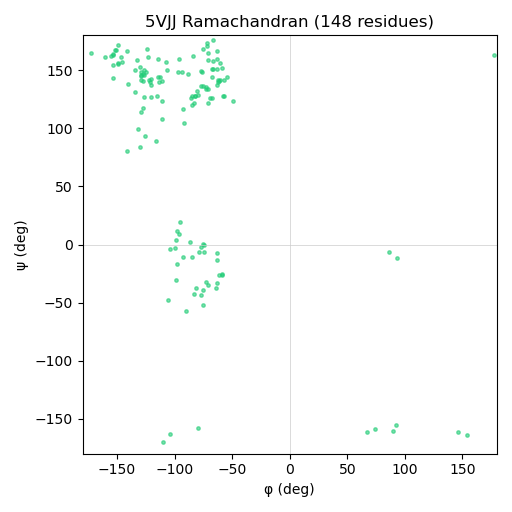 38 ? 21.418 22.005 16.613 1.00 49.97 58 ASN B O 1
ATOM 1612 N N . CYS B 1 39 ? 23.002 22.904 15.285 1.00 25.59 59 CYS B N 1
ATOM 1613 C CA . CYS B 1 39 ? 22.413 22.463 14.034 1.00 23.65 59 CYS B CA 1
ATOM 1614 C C . CYS B 1 39 ? 23.505 21.743 13.250 1.00 24.36 59 CYS B C 1
ATOM 1615 O O . CYS B 1 39 ? 24.679 21.812 13.632 1.00 37.93 59 CYS B O 1
ATOM 1622 N N . PRO B 1 40 ? 23.179 21.038 12.165 1.00 31.13 60 PRO B N 1
ATOM 1623 C CA . PRO B 1 40 ? 24.210 20.281 11.447 1.00 23.84 60 PRO B CA 1
ATOM 1624 C C . PRO B 1 40 ? 25.146 21.124 10.595 1.00 29.27 60 PRO B C 1
ATOM 1625 O O . PRO B 1 40 ? 26.048 20.558 9.968 1.00 34.60 60 PRO B O 1
ATOM 1636 N N . CYS B 1 41 ? 24.981 22.444 10.557 1.00 29.75 61 CYS B N 1
A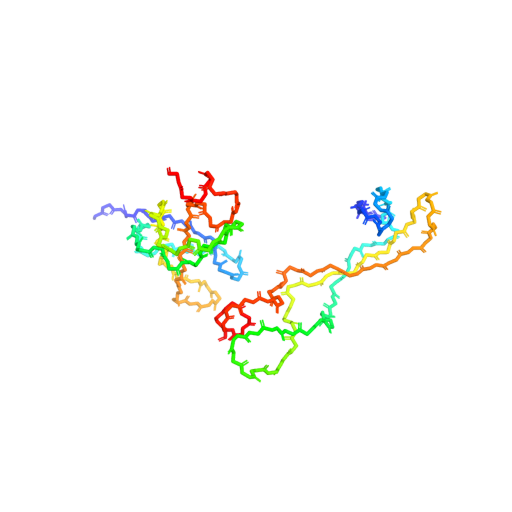TOM 1637 C CA . CYS B 1 41 ? 25.932 23.311 9.884 1.00 25.92 61 CYS B CA 1
ATOM 1638 C C . CYS B 1 41 ? 26.794 24.025 10.932 1.00 26.59 61 CYS B C 1
ATOM 1639 O O . CYS B 1 41 ? 26.861 23.603 12.094 1.00 34.81 61 CYS B O 1
ATOM 1646 N N . ASP B 1 42 ? 27.463 25.103 10.527 1.00 27.86 62 ASP B N 1
ATOM 1647 C CA . ASP B 1 42 ? 28.335 25.868 11.407 1.00 43.77 62 ASP B CA 1
ATOM 1648 C C . ASP B 1 42 ? 27.654 27.107 11.975 1.00 41.76 62 ASP B C 1
ATOM 1649 O O . ASP B 1 42 ? 28.329 27.955 12.567 1.00 42.13 62 ASP B O 1
ATOM 1658 N N . TYR B 1 43 ? 26.337 27.225 11.814 1.00 48.01 63 TYR B N 1
ATOM 1659 C CA . TYR B 1 43 ? 25.619 28.421 12.234 1.00 41.57 63 TYR B CA 1
ATOM 1660 C C . TYR B 1 43 ? 25.886 28.739 13.700 1.00 31.24 63 TYR B C 1
ATOM 1661 O O . TYR B 1 43 ? 26.024 27.840 14.534 1.00 49.77 63 TYR B O 1
ATOM 1679 N N . ILE B 1 44 ? 25.965 30.033 14.007 1.00 33.36 64 ILE B N 1
ATOM 1680 C CA . ILE B 1 44 ? 26.034 30.525 15.379 1.00 32.36 64 ILE B CA 1
ATOM 1681 C C . ILE B 1 44 ? 24.935 31.562 15.549 1.00 53.80 64 ILE B C 1
ATOM 1682 O O . ILE B 1 44 ? 24.844 32.507 14.757 1.00 44.58 64 ILE B O 1
ATOM 1698 N N . GLY B 1 45 ? 24.104 31.388 16.573 1.00 49.16 65 GLY B N 1
ATOM 1699 C CA . GLY B 1 45 ? 23.022 32.323 16.814 1.00 35.10 65 GLY B CA 1
ATOM 1700 C C . GLY B 1 45 ? 22.323 32.043 18.124 1.00 38.37 65 GLY B C 1
ATOM 1701 O O . GLY B 1 45 ? 22.473 30.969 18.719 1.00 56.69 65 GLY B O 1
ATOM 1705 N N . ASP B 1 46 ? 21.549 33.032 18.563 1.00 41.10 66 ASP B N 1
ATOM 1706 C CA . ASP B 1 46 ? 20.789 32.928 19.796 1.00 59.56 66 ASP B CA 1
ATOM 1707 C C . ASP B 1 46 ? 19.460 32.214 19.557 1.00 45.10 66 ASP B C 1
ATOM 1708 O O . ASP B 1 46 ? 18.974 32.103 18.429 1.00 45.89 66 ASP B O 1
ATOM 1717 N N . CYS B 1 47 ? 18.867 31.735 20.644 1.00 45.52 67 CYS B N 1
ATOM 1718 C CA . CYS B 1 47 ? 17.579 31.058 20.551 1.00 39.39 67 CYS B CA 1
ATOM 1719 C C . CYS B 1 47 ? 16.461 32.089 20.451 1.00 40.78 67 CYS B C 1
ATOM 1720 O O . CYS B 1 47 ? 16.395 33.001 21.280 1.00 32.78 67 CYS B O 1
ATOM 1727 N N . PRO B 1 48 ? 15.563 31.977 19.467 1.00 38.60 68 PRO B N 1
ATOM 1728 C CA . PRO B 1 48 ? 14.488 32.970 19.347 1.00 29.01 68 PRO B CA 1
ATOM 1729 C C . PRO B 1 48 ? 13.393 32.813 20.388 1.00 36.09 68 PRO B C 1
ATOM 1730 O O . PRO B 1 48 ? 12.505 33.671 20.453 1.00 28.77 68 PRO B O 1
ATOM 1741 N N . GLY B 1 49 ? 13.424 31.757 21.197 1.00 28.68 69 GLY B N 1
ATOM 1742 C CA . GLY B 1 49 ? 12.372 31.504 22.165 1.00 33.83 69 GLY B CA 1
ATOM 1743 C C . GLY B 1 49 ? 11.299 30.594 21.591 1.00 37.44 69 GLY B C 1
ATOM 1744 O O . GLY B 1 49 ? 11.570 29.830 20.669 1.00 41.98 69 GLY B O 1
ATOM 1748 N N . PRO B 1 50 ? 10.071 30.665 22.127 1.00 52.27 70 PRO B N 1
ATOM 1749 C CA . PRO B 1 50 ? 9.605 31.536 23.210 1.00 23.52 70 PRO B CA 1
ATOM 1750 C C . PRO B 1 50 ? 10.061 31.049 24.576 1.00 24.78 70 PRO B C 1
ATOM 1751 O O . PRO B 1 50 ? 9.982 29.853 24.860 1.00 29.29 70 PRO B O 1
ATOM 1762 N N . ALA B 1 51 ? 10.518 31.972 25.418 1.00 30.49 71 ALA B N 1
ATOM 1763 C CA . ALA B 1 51 ? 11.046 31.638 26.730 1.00 39.16 71 ALA B CA 1
ATOM 1764 C C . ALA B 1 51 ? 10.380 32.500 27.794 1.00 36.92 71 ALA B C 1
ATOM 1765 O O . ALA B 1 51 ? 10.122 33.686 27.579 1.00 31.20 71 ALA B O 1
ATOM 1772 N N . GLU B 1 52 ? 10.108 31.889 28.944 1.00 26.94 72 GLU B N 1
ATOM 1773 C CA . GLU B 1 52 ? 9.496 32.555 30.083 1.00 39.73 72 GLU B CA 1
ATOM 1774 C C . GLU B 1 52 ? 10.308 32.258 31.332 1.00 35.43 72 GLU B C 1
ATOM 1775 O O . GLU B 1 52 ? 10.960 31.215 31.433 1.00 21.29 72 GLU B O 1
ATOM 1787 N N . GLN B 1 53 ? 10.244 33.176 32.292 1.00 25.76 73 GLN B N 1
ATOM 1788 C CA . GLN B 1 53 ? 10.895 33.002 33.581 1.00 33.23 73 GLN B CA 1
ATOM 1789 C C . GLN B 1 53 ? 9.847 32.909 34.681 1.00 35.79 73 GLN B C 1
ATOM 1790 O O . GLN B 1 53 ? 8.810 33.582 34.633 1.00 20.69 73 GLN B O 1
ATOM 1804 N N . TYR B 1 54 ? 10.131 32.072 35.669 1.00 20.10 74 TYR B N 1
ATOM 1805 C CA . TYR B 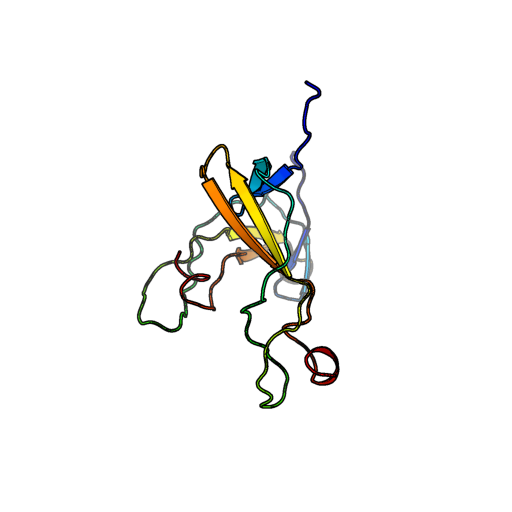1 54 ? 9.213 31.784 36.755 1.00 19.95 74 TYR B CA 1
ATOM 1806 C C . TYR B 1 54 ? 9.872 32.133 38.080 1.00 19.66 74 TYR B C 1
ATOM 1807 O O . TYR B 1 54 ? 11.069 31.900 38.270 1.00 32.20 74 TYR B O 1
ATOM 1825 N N . MET B 1 55 ? 9.086 32.710 38.985 1.00 20.05 75 MET B N 1
ATOM 1826 C CA . MET B 1 55 ? 9.522 33.010 40.342 1.00 19.89 75 MET B CA 1
ATOM 1827 C C . MET B 1 55 ? 8.496 32.410 41.290 1.00 27.07 75 MET B C 1
ATOM 1828 O O . MET B 1 55 ? 7.322 32.791 41.260 1.00 23.18 75 MET B O 1
ATOM 1842 N N . TYR B 1 56 ? 8.932 31.464 42.116 1.00 23.23 76 TYR B N 1
ATOM 1843 C CA . TYR B 1 56 ? 8.021 30.685 42.936 1.00 19.43 76 TYR B CA 1
ATOM 1844 C C . TYR B 1 56 ? 8.647 30.456 44.299 1.00 38.21 76 TYR B C 1
ATOM 1845 O O . TYR B 1 56 ? 9.844 30.676 44.507 1.00 42.40 76 TYR B O 1
ATOM 1863 N N . ARG B 1 57 ? 7.815 30.013 45.234 1.00 34.08 77 ARG B N 1
ATOM 1864 C CA . ARG B 1 57 ? 8.246 29.692 46.588 1.00 38.29 77 ARG B CA 1
ATOM 1865 C C . ARG B 1 57 ? 8.017 28.197 46.787 1.00 25.73 77 ARG B C 1
ATOM 1866 O O . ARG B 1 57 ? 6.945 27.774 47.225 1.00 26.10 77 ARG B O 1
ATOM 1887 N N . CYS B 1 58 ? 9.024 27.400 46.450 1.00 20.79 78 CYS B N 1
ATOM 1888 C CA . CYS B 1 58 ? 8.925 25.967 46.656 1.00 26.15 78 CYS B CA 1
ATOM 1889 C C . CYS B 1 58 ? 8.784 25.663 48.146 1.00 25.37 78 CYS B C 1
ATOM 1890 O O . CYS B 1 58 ? 9.487 26.259 48.971 1.00 42.40 78 CYS B O 1
ATOM 1897 N N . PRO B 1 59 ? 7.895 24.742 48.533 1.00 21.79 79 PRO B N 1
ATOM 1898 C CA . PRO B 1 59 ? 7.800 24.374 49.955 1.00 32.29 79 PRO B CA 1
ATOM 1899 C C . PRO B 1 59 ? 9.064 23.740 50.501 1.00 22.94 79 PRO B C 1
ATOM 1900 O O . PRO B 1 59 ? 9.189 23.619 51.725 1.00 23.49 79 PRO B O 1
ATOM 1911 N N . ASN B 1 60 ? 9.998 23.340 49.639 1.00 31.61 80 ASN B N 1
ATOM 1912 C CA . ASN B 1 60 ? 11.273 22.766 50.052 1.00 38.10 80 ASN B CA 1
ATOM 1913 C C . ASN B 1 60 ? 12.436 23.732 49.882 1.00 45.44 80 ASN B C 1
ATOM 1914 O O . ASN B 1 60 ? 13.239 23.899 50.804 1.00 40.22 80 ASN B O 1
ATOM 1925 N N . CYS B 1 61 ? 12.545 24.379 48.722 1.00 31.75 81 CYS B N 1
ATOM 1926 C CA . CYS B 1 61 ? 13.706 25.201 48.408 1.00 37.47 81 CYS B CA 1
ATOM 1927 C C . CYS B 1 61 ? 13.534 26.665 48.782 1.00 30.18 81 CYS B C 1
ATOM 1928 O O . CYS B 1 61 ? 14.514 27.414 48.733 1.00 26.10 81 CYS B O 1
ATOM 1935 N N . GLY B 1 62 ? 12.330 27.095 49.137 1.00 21.61 82 GLY B N 1
ATOM 1936 C CA . GLY B 1 62 ? 12.065 28.497 49.321 1.00 21.27 82 GLY B CA 1
ATOM 1937 C C . GLY B 1 62 ? 11.977 29.220 47.993 1.00 20.69 82 GLY B C 1
ATOM 1938 O O . GLY B 1 62 ? 11.738 28.615 46.943 1.00 20.47 82 GLY B O 1
ATOM 1942 N N . PRO B 1 63 ? 12.168 30.538 48.021 1.00 40.73 83 PRO B N 1
ATOM 1943 C CA . PRO B 1 63 ? 12.149 31.324 46.777 1.00 24.77 83 PRO B CA 1
ATOM 1944 C C . PRO B 1 63 ? 13.179 30.825 45.774 1.00 23.42 83 PRO B C 1
ATOM 1945 O O . PRO B 1 63 ? 14.365 30.699 46.086 1.00 42.16 83 PRO B O 1
ATOM 1956 N N . ARG B 1 64 ? 12.718 30.560 44.553 1.00 37.49 84 ARG B N 1
ATOM 1957 C CA . ARG B 1 64 ? 13.585 30.056 43.498 1.00 28.95 84 ARG B CA 1
ATOM 1958 C C . ARG B 1 64 ? 13.005 30.462 42.147 1.00 24.97 84 ARG B C 1
ATOM 1959 O O . ARG B 1 64 ? 11.834 30.841 42.040 1.00 21.18 84 ARG B O 1
ATOM 1980 N N . SER B 1 65 ? 13.841 30.383 41.112 1.00 19.59 85 SER B N 1
ATOM 1981 C CA . SER B 1 65 ? 13.473 30.870 39.790 1.00 19.50 85 SER B CA 1
ATOM 1982 C C . SER B 1 65 ? 14.251 30.116 38.721 1.00 19.53 85 SER B C 1
ATOM 1983 O O . SER B 1 65 ? 15.426 29.795 38.916 1.00 19.60 85 SER B O 1
ATOM 1991 N N . HIS B 1 66 ? 13.594 29.851 37.590 1.00 24.14 86 HIS B N 1
ATOM 1992 C CA . HIS B 1 66 ? 14.249 29.249 36.434 1.00 36.34 86 HIS B CA 1
ATOM 1993 C C . HIS B 1 66 ? 13.526 29.693 35.169 1.00 21.45 86 HIS B C 1
ATOM 1994 O O . HIS B 1 66 ? 12.408 30.210 35.214 1.00 21.15 86 HIS B O 1
ATOM 2009 N N . VAL B 1 67 ? 14.165 29.446 34.029 1.00 31.62 87 VAL B N 1
ATOM 2010 C CA . VAL B 1 67 ? 13.635 29.816 32.723 1.00 22.04 87 VAL B CA 1
ATOM 2011 C C . VAL B 1 67 ? 13.309 28.551 31.945 1.00 20.67 87 VAL B C 1
ATOM 2012 O O . VAL B 1 67 ? 14.065 27.573 31.982 1.00 28.47 87 VAL B O 1
ATOM 2025 N N . ALA B 1 68 ? 12.188 28.579 31.228 1.00 22.93 88 ALA B N 1
ATOM 2026 C CA . ALA B 1 68 ? 11.787 27.497 30.342 1.00 29.29 88 ALA B CA 1
ATOM 2027 C C . ALA B 1 68 ? 11.608 28.047 28.936 1.00 28.81 88 ALA B C 1
ATOM 2028 O O . ALA B 1 68 ? 11.099 29.157 28.755 1.00 33.25 88 ALA B O 1
ATOM 2035 N N . CYS B 1 69 ? 12.017 27.262 27.942 1.00 24.85 89 CYS B N 1
ATOM 2036 C CA . CYS B 1 69 ? 12.010 27.699 26.555 1.00 23.44 89 CYS B CA 1
ATOM 2037 C C . CYS B 1 69 ? 11.431 26.607 25.672 1.00 23.48 89 CYS B C 1
ATOM 2038 O O . CYS B 1 69 ? 11.834 25.445 25.774 1.00 23.36 89 CYS B O 1
ATOM 2045 N N . SER B 1 70 ? 10.493 26.985 24.804 1.00 38.38 90 SER B N 1
ATOM 2046 C CA . SER B 1 70 ? 9.905 26.071 23.834 1.00 25.24 90 SER B CA 1
ATOM 2047 C C . SER B 1 70 ? 10.569 26.167 22.469 1.00 25.75 90 SER B C 1
ATOM 2048 O O . SER B 1 70 ? 10.061 25.595 21.500 1.00 26.71 90 SER B O 1
ATOM 2056 N N . GLY B 1 71 ? 11.680 26.887 22.367 1.00 44.42 91 GLY B N 1
ATOM 2057 C CA . GLY B 1 71 ? 12.404 26.966 21.118 1.00 37.27 91 GLY B CA 1
ATOM 2058 C C . GLY B 1 71 ? 13.178 25.697 20.831 1.00 31.40 91 GLY B C 1
ATOM 2059 O O . GLY B 1 71 ? 13.344 24.815 21.675 1.00 43.00 91 GLY B O 1
ATOM 2063 N N . VAL B 1 72 ? 13.660 25.606 19.597 1.00 32.49 92 VAL B N 1
ATOM 2064 C CA . VAL B 1 72 ? 14.431 24.454 19.145 1.00 36.48 92 VAL B CA 1
ATOM 2065 C C . VAL B 1 72 ? 15.909 24.752 19.377 1.00 25.09 92 VAL B C 1
ATOM 2066 O O . VAL B 1 72 ? 16.518 25.525 18.634 1.00 37.27 92 VAL B O 1
ATOM 2079 N N . HIS B 1 73 ? 16.486 24.138 20.412 1.00 31.45 93 HIS B N 1
ATOM 2080 C CA . HIS B 1 73 ? 17.917 24.277 20.666 1.00 23.81 93 HIS B CA 1
ATOM 2081 C C . HIS B 1 73 ? 18.739 23.338 19.793 1.00 30.80 93 HIS B C 1
ATOM 2082 O O . HIS B 1 73 ? 19.832 23.703 19.345 1.00 25.29 93 HIS B O 1
ATOM 2096 N N . GLN B 1 74 ? 18.243 22.124 19.555 1.00 34.48 94 GLN B N 1
ATOM 2097 C CA . GLN B 1 74 ? 18.920 21.150 18.712 1.00 32.98 94 GLN B CA 1
ATOM 2098 C C . GLN B 1 74 ? 17.961 20.659 17.639 1.00 41.63 94 GLN B C 1
ATOM 2099 O O . GLN B 1 74 ? 16.760 20.521 17.879 1.00 26.87 94 GLN B O 1
ATOM 2113 N N . GLY B 1 75 ? 18.503 20.383 16.462 1.00 27.28 95 GLY B N 1
ATOM 2114 C CA . GLY B 1 75 ? 17.707 19.897 15.356 1.00 28.85 95 GLY B CA 1
ATOM 2115 C C . GLY B 1 75 ? 18.356 20.256 14.034 1.00 38.78 95 GLY B C 1
ATOM 2116 O O . GLY B 1 75 ? 19.532 20.597 13.977 1.00 42.40 95 GLY B O 1
ATOM 2120 N N . THR B 1 76 ? 17.552 20.165 12.977 1.00 46.45 96 THR B N 1
ATOM 2121 C CA . THR B 1 76 ? 18.018 20.466 11.634 1.00 30.89 96 THR B CA 1
ATOM 2122 C C . THR B 1 76 ? 18.223 21.971 11.463 1.00 44.46 96 THR B C 1
ATOM 2123 O O . THR B 1 76 ? 17.878 22.783 12.328 1.00 38.80 96 THR B O 1
ATOM 2134 N N . CYS B 1 77 ? 18.789 22.338 10.312 1.00 30.04 97 CYS B N 1
ATOM 2135 C CA . CYS B 1 77 ? 19.001 23.748 10.011 1.00 40.42 97 CYS B CA 1
ATOM 2136 C C . CYS B 1 77 ? 17.674 24.489 9.899 1.00 41.06 97 CYS B C 1
ATOM 2137 O O . CYS B 1 77 ? 17.561 25.645 10.323 1.00 67.28 97 CYS B O 1
ATOM 2144 N N . GLN B 1 78 ? 16.654 23.838 9.337 1.00 39.13 98 GLN B N 1
ATOM 2145 C CA . GLN B 1 78 ? 15.365 24.500 9.177 1.00 46.37 98 GLN B CA 1
ATOM 2146 C C . GLN B 1 78 ? 14.646 24.638 10.509 1.00 50.78 98 GLN B C 1
ATOM 2147 O O . GLN B 1 78 ? 13.908 25.607 10.717 1.00 63.81 98 GLN B O 1
ATOM 2161 N N . GLN B 1 79 ? 14.846 23.683 11.420 1.00 43.75 99 GLN B N 1
ATOM 2162 C CA . GLN B 1 79 ? 14.225 23.777 12.737 1.00 38.98 99 GLN B CA 1
ATOM 2163 C C . GLN B 1 79 ? 14.933 24.807 13.610 1.00 32.27 99 GLN B C 1
ATOM 2164 O O . GLN B 1 79 ? 14.286 25.550 14.353 1.00 33.49 99 GLN B O 1
ATOM 2178 N N . VAL B 1 80 ? 16.261 24.868 13.535 1.00 31.02 100 VAL B N 1
ATOM 2179 C CA . VAL B 1 80 ? 17.006 25.731 14.446 1.00 42.67 100 VAL B CA 1
ATOM 2180 C C . VAL B 1 80 ? 17.034 27.172 13.945 1.00 34.78 100 VAL B C 1
ATOM 2181 O O . VAL B 1 80 ? 16.876 28.111 14.733 1.00 47.46 100 VAL B O 1
ATOM 2194 N N . HIS B 1 81 ? 17.242 27.380 12.646 1.00 35.71 101 HIS B N 1
ATOM 2195 C CA . HIS B 1 81 ? 17.436 28.722 12.094 1.00 48.16 101 HIS B CA 1
ATOM 2196 C C . HIS B 1 81 ? 16.743 28.842 10.745 1.00 49.53 101 HIS B C 1
ATOM 2197 O O . HIS B 1 81 ? 17.378 28.751 9.686 1.00 45.77 101 HIS B O 1
ATOM 2211 N N . PRO B 1 82 ? 15.419 29.068 10.744 1.00 49.31 102 PRO B N 1
ATOM 2212 C CA . PRO B 1 82 ? 14.677 29.353 9.508 1.00 38.32 102 PRO B CA 1
ATOM 221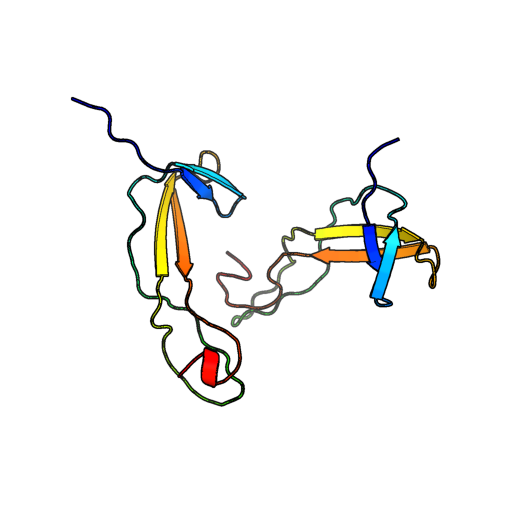3 C C . PRO B 1 82 ? 15.029 30.719 8.913 1.00 36.73 102 PRO B C 1
ATOM 2214 O O . PRO B 1 82 ? 14.917 30.903 7.697 1.00 39.96 102 PRO B O 1
#

Sequence (152 aa):
NPNQELGVVQCLCRRIAPLTQPPFGVRCRATLNCPCDYIGDCPGPAEQYMYRCPNCGPRSHVACSGVHQGTCQQVHPNQELGVVQCLCRRIAPLTQPPFGVRCRATLNCPCDYIGDCPGPAEQYMYRCPNCGPRSHVACSGVHQGTCQQVHP

Foldseek 3Di:
DDDDDFDWDQDPVRDIWTFPDHKDFDFDPAWADAPDDDGDGFPWRKTKTWTQGPPPGTDMDMDTPQHRYDYCVRRPD/DDDWDWDQDPVRAIWTFPDHKDFDFDAAWADEPDPDGDGWPWRKIKTWTQGPPPGTDMDMDTPAHRYDYCVRGPD

Organism: Melampsora lini (NCBI:txid5261)

B-factor: mean 39.65, std 16.31, range [15.29, 117.67]

Secondary structure (DSSP, 8-state):
-------EEE-TTS-EEEBSS--EE----PPPB-SS---------EEEEEEEETTTEEEEEEEE-S--BS-HHHH--/-----EEE-TTS-EEEBSS--EE-----B-B-SS----B----EEEEEEEETTTEEEEEEEE-S-SBS-HHHH--